Protein AF-A0A7X8KUY3-F1 (afdb_monomer_lite)

Sequence (84 aa):
AETSDDEDPIDEDCFYVVSPSGAIGYCGYDGNIDWLFLSDTAPNEDLPLTYQAAPQIKFCPKCGASVVPGARFCGKCGIALRSK

Foldseek 3Di:
DDPDDVPPCLQDDWDWDADPLGFIWIQDNVQFTHGPGDHPSCNPDPDDGGDDDDPPFDADPPPRHTDDPPDQADPPPGDGDDDD

Secondary structure (DSSP, 8-state):
--------TTTT--EEEE-TT--EEEE-TTSBEEEEE--TT-TT----SB-------EE-TTT--EE-TT-SB-TTT--B----

pLDDT: mean 80.37, std 14.56, range [39.25, 95.12]

Structure (mmCIF, N/CA/C/O backbone):
data_AF-A0A7X8KUY3-F1
#
_entry.id   AF-A0A7X8KUY3-F1
#
loop_
_atom_site.group_PDB
_atom_site.id
_atom_site.type_symbol
_atom_site.label_atom_id
_atom_site.label_alt_id
_atom_site.label_comp_id
_atom_site.label_asym_id
_atom_site.label_entity_id
_atom_site.label_seq_id
_atom_site.pdbx_PDB_ins_code
_atom_site.Cartn_x
_atom_site.Cartn_y
_atom_site.Cartn_z
_atom_site.occupancy
_atom_site.B_iso_or_equiv
_atom_site.auth_seq_id
_atom_site.auth_comp_id
_atom_site.auth_asym_id
_atom_site.auth_atom_id
_atom_site.pdbx_PDB_model_num
ATOM 1 N N . ALA A 1 1 ? -4.137 -8.655 -29.638 1.00 39.25 1 ALA A N 1
ATOM 2 C CA . ALA A 1 1 ? -3.881 -7.371 -28.970 1.00 39.25 1 ALA A CA 1
ATOM 3 C C . ALA A 1 1 ? -3.153 -7.723 -27.696 1.00 39.25 1 ALA A C 1
ATOM 5 O O . ALA A 1 1 ? -3.764 -8.263 -26.784 1.00 39.25 1 ALA A O 1
ATOM 6 N N . GLU A 1 2 ? -1.837 -7.597 -27.732 1.00 41.38 2 GLU A N 1
ATOM 7 C CA . GLU A 1 2 ? -0.965 -7.886 -26.603 1.00 41.38 2 GLU A CA 1
ATOM 8 C C . GLU A 1 2 ? -0.622 -6.520 -26.020 1.00 41.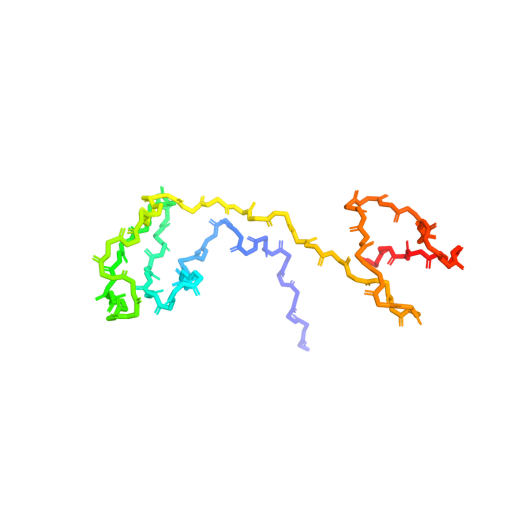38 2 GLU A C 1
ATOM 10 O O . GLU A 1 2 ? -0.003 -5.704 -26.695 1.00 41.38 2 GLU A O 1
ATOM 15 N N . THR A 1 3 ? -1.143 -6.218 -24.834 1.00 45.03 3 THR A N 1
ATOM 16 C CA . THR A 1 3 ? -0.724 -5.050 -24.058 1.00 45.03 3 THR A CA 1
ATOM 17 C C . THR A 1 3 ? 0.351 -5.543 -23.104 1.00 45.03 3 THR A C 1
ATOM 19 O O . THR A 1 3 ? 0.050 -6.004 -22.006 1.00 45.03 3 THR A O 1
ATOM 22 N N . SER A 1 4 ? 1.580 -5.559 -23.602 1.00 60.62 4 SER A N 1
ATOM 23 C CA . SER A 1 4 ? 2.790 -5.691 -22.800 1.00 60.62 4 SER A CA 1
ATOM 24 C C . SER A 1 4 ? 3.651 -4.522 -23.239 1.00 60.62 4 SER A C 1
ATOM 26 O O . SER A 1 4 ? 4.410 -4.646 -24.199 1.00 60.62 4 SER A O 1
ATOM 28 N N . ASP A 1 5 ? 3.432 -3.357 -22.636 1.00 50.19 5 ASP A N 1
ATOM 29 C CA . ASP A 1 5 ? 4.601 -2.543 -22.360 1.00 50.19 5 ASP A CA 1
ATOM 30 C C . ASP A 1 5 ? 5.115 -3.012 -20.992 1.00 50.19 5 ASP A C 1
ATOM 32 O O . ASP A 1 5 ? 4.356 -3.339 -20.077 1.00 50.19 5 ASP A O 1
ATOM 36 N N . ASP A 1 6 ? 6.413 -3.267 -20.971 1.00 56.47 6 ASP A N 1
ATOM 37 C CA . ASP A 1 6 ? 7.218 -3.554 -19.793 1.00 56.47 6 ASP A CA 1
ATOM 38 C C . ASP A 1 6 ? 7.690 -2.193 -19.243 1.00 56.47 6 ASP A C 1
ATOM 40 O O . ASP A 1 6 ? 8.874 -2.014 -18.966 1.00 56.47 6 ASP A O 1
ATOM 44 N N . GLU A 1 7 ? 6.802 -1.195 -19.164 1.00 58.12 7 GLU A N 1
ATOM 45 C CA . GLU A 1 7 ? 7.139 0.048 -18.478 1.00 58.12 7 GLU A CA 1
ATOM 46 C C . GLU A 1 7 ? 7.041 -0.228 -16.975 1.00 58.12 7 GLU A C 1
ATOM 48 O O . GLU A 1 7 ? 6.013 -0.666 -16.446 1.00 58.12 7 GLU A O 1
ATOM 53 N N . ASP A 1 8 ? 8.163 -0.056 -16.280 1.00 53.53 8 ASP A N 1
ATOM 54 C CA . ASP A 1 8 ? 8.186 -0.096 -14.827 1.00 53.53 8 ASP A CA 1
ATOM 55 C C . ASP A 1 8 ? 7.312 1.087 -14.359 1.00 53.53 8 ASP A C 1
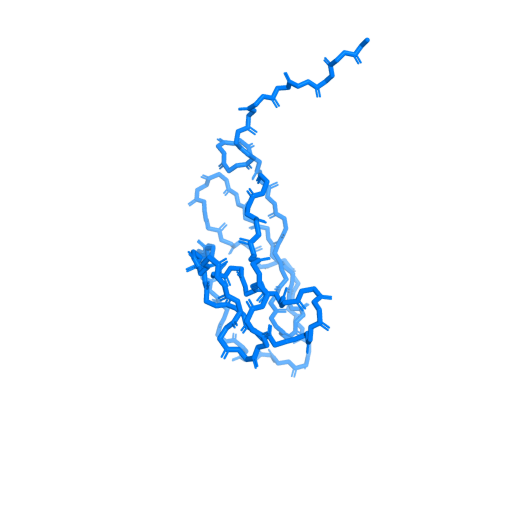ATOM 57 O O . ASP A 1 8 ? 7.641 2.236 -14.664 1.00 53.53 8 ASP A O 1
ATOM 61 N N . PRO A 1 9 ? 6.177 0.866 -13.663 1.00 53.47 9 PRO A N 1
ATOM 62 C CA . PRO A 1 9 ? 5.193 1.920 -13.366 1.00 53.47 9 PRO A CA 1
ATOM 63 C C . PRO A 1 9 ? 5.743 3.029 -12.453 1.00 53.47 9 PRO A C 1
ATOM 65 O O . PRO A 1 9 ? 5.018 3.930 -12.042 1.00 53.47 9 PRO A O 1
ATOM 68 N N . ILE A 1 10 ? 7.016 2.944 -12.072 1.00 53.09 10 ILE A N 1
ATOM 69 C CA . ILE A 1 10 ? 7.711 3.916 -11.243 1.00 53.09 10 ILE A CA 1
ATOM 70 C C . ILE A 1 10 ? 8.328 5.043 -12.094 1.00 53.09 10 ILE A C 1
ATOM 72 O O . ILE A 1 10 ? 8.600 6.108 -11.543 1.00 53.09 10 ILE A O 1
ATOM 76 N N . ASP A 1 11 ? 8.547 4.846 -13.402 1.00 51.09 11 ASP A N 1
ATOM 77 C CA . ASP A 1 11 ? 9.298 5.812 -14.221 1.00 51.09 11 ASP A CA 1
ATOM 78 C C . ASP A 1 11 ? 8.427 6.915 -14.873 1.00 51.09 11 ASP A C 1
ATOM 80 O O . ASP A 1 11 ? 8.973 7.963 -15.223 1.00 51.09 11 ASP A O 1
ATOM 84 N N . GLU A 1 12 ? 7.089 6.774 -14.953 1.00 58.91 12 GLU A N 1
ATOM 85 C CA . GLU A 1 12 ? 6.204 7.809 -15.543 1.00 58.91 12 GLU A CA 1
ATOM 86 C C . GLU A 1 12 ? 4.840 8.067 -14.855 1.00 58.91 12 GLU A C 1
ATOM 88 O O . GLU A 1 12 ? 4.109 8.953 -15.301 1.00 58.91 12 GLU A O 1
ATOM 93 N N . ASP A 1 13 ? 4.476 7.408 -13.749 1.00 65.25 13 ASP A N 1
ATOM 94 C CA . ASP A 1 13 ? 3.125 7.567 -13.185 1.00 65.25 13 ASP A CA 1
ATOM 95 C C . ASP A 1 13 ? 3.097 8.387 -11.893 1.00 65.25 13 ASP A C 1
ATOM 97 O O . ASP A 1 13 ? 3.581 7.978 -10.840 1.00 65.25 13 ASP A O 1
ATOM 101 N N . CYS A 1 14 ? 2.440 9.547 -11.941 1.00 81.88 14 CYS A N 1
ATOM 102 C CA . CYS A 1 14 ? 1.971 10.201 -10.725 1.00 81.88 14 CYS A CA 1
ATOM 103 C C . CYS A 1 14 ? 0.875 9.347 -10.075 1.00 81.88 14 CYS A 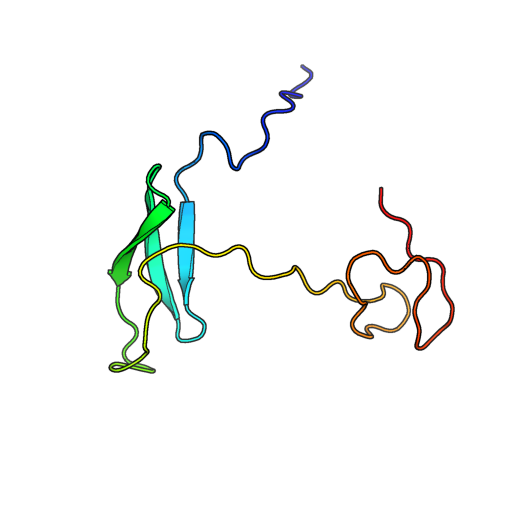C 1
ATOM 105 O O . CYS A 1 14 ? -0.056 8.898 -10.748 1.00 81.88 14 CYS A O 1
ATOM 107 N N . PHE A 1 15 ? 0.921 9.167 -8.758 1.00 86.88 15 PHE A N 1
ATOM 108 C CA . PHE A 1 15 ? -0.014 8.292 -8.046 1.00 86.88 15 PHE A CA 1
ATOM 109 C C . PHE A 1 15 ? -0.551 8.935 -6.772 1.00 86.88 15 PHE A C 1
ATOM 111 O O . PHE A 1 15 ? 0.054 9.828 -6.184 1.00 86.88 15 PHE A O 1
ATOM 118 N N . TYR A 1 16 ? -1.705 8.456 -6.316 1.00 89.75 16 TYR A N 1
ATOM 119 C CA . TYR A 1 16 ? -2.258 8.853 -5.025 1.00 89.75 16 TYR A CA 1
ATOM 120 C C . TYR A 1 16 ? -1.733 7.949 -3.911 1.00 89.75 16 TYR A C 1
ATOM 122 O O . TYR A 1 16 ? -1.620 6.733 -4.075 1.00 89.75 16 TYR A O 1
ATOM 130 N N . VAL A 1 17 ? -1.468 8.542 -2.751 1.00 89.25 17 VAL A N 1
ATOM 131 C CA . VAL A 1 17 ? -1.050 7.847 -1.529 1.00 89.25 17 VAL A CA 1
ATOM 132 C C . VAL A 1 17 ? -2.071 8.048 -0.424 1.00 89.25 17 VAL A C 1
ATOM 134 O O . VAL A 1 17 ? -2.739 9.080 -0.357 1.00 89.25 17 VAL A O 1
ATOM 137 N N . VAL A 1 18 ? -2.173 7.056 0.459 1.00 90.19 18 VAL A N 1
ATOM 138 C CA . VAL A 1 18 ? -3.047 7.104 1.631 1.00 90.19 18 VAL A CA 1
ATOM 139 C C . VAL A 1 18 ? -2.212 6.837 2.881 1.00 90.19 18 VAL A C 1
ATOM 141 O O . VAL A 1 18 ? -1.516 5.821 2.947 1.00 90.19 18 VAL A O 1
ATOM 144 N N . SER A 1 19 ? -2.251 7.747 3.857 1.00 88.81 19 SER A N 1
ATOM 145 C CA . SER A 1 19 ? -1.570 7.559 5.145 1.00 88.81 19 SER A CA 1
ATOM 146 C C . SER A 1 19 ? -2.259 6.469 5.981 1.00 88.81 19 SER A C 1
ATOM 148 O O . SER A 1 19 ? -3.434 6.168 5.752 1.00 88.81 19 SER A O 1
ATOM 150 N N . PRO A 1 20 ? -1.586 5.884 6.990 1.00 86.94 20 PRO A N 1
ATOM 151 C CA . PRO A 1 20 ? -2.216 4.934 7.910 1.00 86.94 20 PRO A CA 1
ATOM 152 C C . PRO A 1 20 ? -3.463 5.488 8.610 1.00 86.94 20 PRO A C 1
ATOM 154 O O . PRO A 1 20 ? -4.394 4.729 8.881 1.00 86.94 20 PRO A O 1
ATOM 157 N N . SER A 1 21 ? -3.499 6.799 8.874 1.00 89.56 21 SER A N 1
ATOM 158 C CA . SER A 1 21 ? -4.658 7.461 9.487 1.00 89.56 21 SER A CA 1
ATOM 159 C C . SER A 1 21 ? -5.704 7.940 8.471 1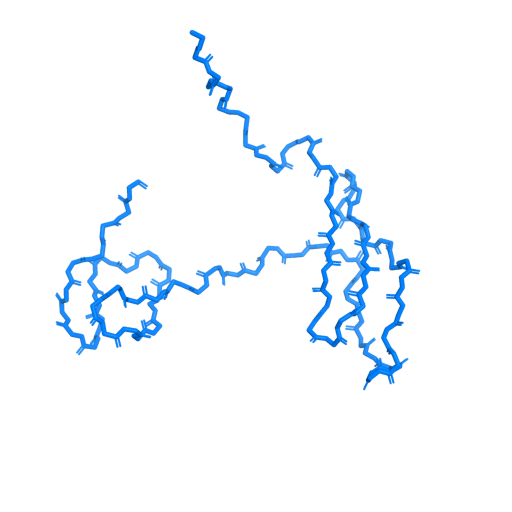.00 89.56 21 SER A C 1
ATOM 161 O O . SER A 1 21 ? -6.746 8.471 8.863 1.00 89.56 21 SER A O 1
ATOM 163 N N . GLY A 1 22 ? -5.463 7.726 7.174 1.00 89.00 22 GLY A N 1
ATOM 164 C CA . GLY A 1 22 ? -6.414 7.969 6.091 1.00 89.00 22 GLY A CA 1
ATOM 165 C C . GLY A 1 22 ? -6.301 9.330 5.404 1.00 89.00 22 GLY A C 1
ATOM 166 O O . GLY A 1 22 ? -7.212 9.688 4.659 1.00 89.00 22 GLY A O 1
ATOM 167 N N . ALA A 1 23 ? -5.229 10.097 5.630 1.00 92.38 23 ALA A N 1
ATOM 168 C CA . ALA A 1 23 ? -4.951 11.280 4.815 1.00 92.38 23 ALA A CA 1
ATOM 169 C C . ALA A 1 23 ? -4.690 10.851 3.362 1.00 92.38 23 ALA A C 1
ATOM 171 O O . ALA A 1 23 ? -4.144 9.772 3.133 1.00 92.38 23 ALA A O 1
ATOM 172 N N . ILE A 1 24 ? -5.075 11.675 2.387 1.00 91.75 24 ILE A N 1
ATOM 173 C CA . ILE A 1 24 ? -4.901 11.387 0.956 1.00 91.75 24 ILE A CA 1
ATOM 174 C C . ILE A 1 24 ? -3.979 12.442 0.353 1.00 91.75 24 ILE A C 1
ATOM 176 O O . ILE A 1 24 ? -4.239 13.643 0.468 1.00 91.75 24 ILE A O 1
ATOM 180 N N . GLY A 1 25 ? -2.913 11.985 -0.297 1.00 91.31 25 GLY A N 1
ATOM 181 C CA . GLY A 1 25 ? -1.922 12.826 -0.958 1.00 91.31 25 GLY A CA 1
ATOM 182 C C . GLY A 1 25 ? -1.702 12.422 -2.408 1.00 91.31 25 GLY A C 1
ATOM 183 O O . GLY A 1 25 ? -2.067 11.321 -2.823 1.00 91.31 25 GLY A O 1
ATOM 184 N N . TYR A 1 26 ? -1.118 13.325 -3.179 1.00 90.88 26 TYR A N 1
ATOM 185 C CA . TYR A 1 26 ? -0.708 13.106 -4.559 1.00 90.88 26 TYR A CA 1
ATOM 186 C C . TYR A 1 26 ? 0.815 13.118 -4.632 1.00 90.88 26 TYR A C 1
ATOM 188 O O . TYR A 1 26 ? 1.439 14.068 -4.171 1.00 90.88 26 TYR A O 1
ATOM 196 N N . CYS A 1 27 ? 1.401 12.058 -5.180 1.00 89.50 27 CYS A N 1
ATOM 197 C CA . CYS A 1 27 ? 2.826 11.975 -5.450 1.00 89.50 27 CYS A CA 1
ATOM 198 C C . CYS A 1 27 ? 3.082 12.351 -6.911 1.00 89.50 27 CYS A C 1
ATOM 200 O O . CYS A 1 27 ? 2.631 11.647 -7.820 1.00 89.50 27 CYS A O 1
ATOM 202 N N . GLY A 1 28 ? 3.782 13.467 -7.119 1.00 83.06 28 GLY A N 1
ATOM 203 C CA . GLY A 1 28 ? 4.205 13.930 -8.438 1.00 83.06 28 GLY A CA 1
ATOM 204 C C . GLY A 1 28 ? 5.495 13.263 -8.924 1.00 83.06 28 GLY A C 1
ATOM 205 O O . GLY A 1 28 ? 6.103 12.451 -8.225 1.00 83.06 28 GLY A O 1
ATOM 206 N N . TYR A 1 29 ? 5.941 13.652 -10.120 1.00 77.88 29 TYR A N 1
ATOM 207 C CA . TYR A 1 29 ? 7.182 13.166 -10.747 1.00 77.88 29 TYR A CA 1
ATOM 208 C C . TYR A 1 29 ? 8.450 13.460 -9.931 1.00 77.88 29 TYR A C 1
ATOM 210 O O . TYR A 1 29 ? 9.478 12.815 -10.104 1.00 77.88 29 TYR A O 1
ATOM 218 N N . ASP A 1 30 ? 8.397 14.451 -9.045 1.00 80.25 30 ASP A N 1
ATOM 219 C CA . ASP A 1 30 ? 9.481 14.829 -8.142 1.00 80.25 30 ASP A CA 1
ATOM 220 C C . ASP A 1 30 ? 9.521 13.979 -6.859 1.00 80.25 30 ASP A C 1
ATOM 222 O O . ASP A 1 30 ? 10.359 14.213 -5.987 1.00 80.25 30 ASP A O 1
ATOM 226 N N . GLY A 1 31 ? 8.626 12.990 -6.734 1.00 80.12 31 GLY A N 1
ATOM 227 C CA . GLY A 1 31 ? 8.544 12.078 -5.593 1.00 80.12 31 GLY A CA 1
ATOM 228 C C . GLY A 1 31 ? 7.999 12.725 -4.317 1.00 80.12 31 GLY A C 1
ATOM 229 O O . GLY A 1 31 ? 7.853 12.039 -3.302 1.00 80.12 31 GLY A O 1
ATOM 230 N N . ASN A 1 32 ? 7.700 14.026 -4.345 1.00 88.25 32 ASN A N 1
ATOM 231 C CA . ASN A 1 32 ? 7.099 14.732 -3.224 1.00 88.25 32 ASN A CA 1
ATOM 232 C C . ASN A 1 32 ? 5.599 14.461 -3.156 1.00 88.25 32 ASN A C 1
ATOM 234 O O . ASN A 1 32 ? 4.932 14.262 -4.172 1.00 88.25 32 ASN A O 1
ATOM 238 N N . ILE A 1 33 ? 5.093 14.441 -1.927 1.00 90.75 33 ILE A N 1
ATOM 239 C CA . ILE A 1 33 ? 3.691 14.195 -1.627 1.00 90.75 33 ILE A CA 1
ATOM 240 C C . ILE A 1 33 ? 3.024 15.521 -1.274 1.00 90.75 33 ILE A C 1
ATOM 242 O O . ILE A 1 33 ? 3.286 16.103 -0.219 1.00 90.75 33 ILE A O 1
ATOM 246 N N . ASP A 1 34 ? 2.090 15.943 -2.115 1.00 92.00 34 ASP A N 1
ATOM 247 C CA . ASP A 1 34 ? 1.155 17.020 -1.817 1.00 92.00 34 ASP A CA 1
ATOM 248 C C . ASP A 1 34 ? -0.084 16.444 -1.123 1.00 92.00 34 ASP A C 1
ATOM 250 O O . ASP A 1 34 ? -0.910 15.763 -1.738 1.00 92.00 34 ASP A O 1
ATOM 254 N N . TRP A 1 35 ? -0.233 16.695 0.179 1.00 92.00 35 TRP A N 1
ATOM 255 C CA . TRP A 1 35 ? -1.382 16.218 0.955 1.00 92.00 35 TRP A CA 1
ATOM 256 C C . TRP A 1 35 ? -2.628 17.063 0.675 1.00 92.00 35 TRP A C 1
ATOM 258 O O . TRP A 1 35 ? -2.715 18.225 1.069 1.00 92.00 35 TRP A O 1
ATOM 268 N N . LEU A 1 36 ? -3.606 16.461 -0.003 1.00 91.88 36 LEU A N 1
ATOM 269 C CA . LEU A 1 36 ? -4.830 17.127 -0.457 1.00 91.88 36 LEU A CA 1
ATOM 270 C C . LEU A 1 36 ? -5.939 17.081 0.599 1.00 91.88 36 LEU A C 1
ATOM 272 O O . LEU A 1 36 ? -6.715 18.028 0.725 1.00 91.88 36 LEU A O 1
ATOM 276 N N . PHE A 1 37 ? -6.013 15.985 1.361 1.00 90.50 37 PHE A N 1
ATOM 277 C CA . PHE A 1 37 ? -7.014 15.781 2.407 1.00 90.50 37 PHE A CA 1
ATOM 278 C C . PHE A 1 37 ? -6.359 15.236 3.676 1.00 90.50 37 PHE A C 1
ATOM 280 O O . PHE A 1 37 ? -5.733 14.178 3.644 1.00 90.50 37 PHE A O 1
ATOM 287 N N . LEU A 1 38 ? -6.536 15.935 4.799 1.00 88.62 38 LEU A N 1
ATOM 288 C CA . LEU A 1 38 ? -6.108 15.476 6.123 1.00 88.62 38 LEU A CA 1
ATOM 289 C C . LEU A 1 38 ? -7.264 14.751 6.823 1.00 88.62 38 LEU A C 1
ATOM 291 O O . LEU A 1 38 ? -8.421 15.144 6.687 1.00 88.62 38 LEU A O 1
ATOM 295 N N . SER A 1 39 ? -6.951 13.689 7.565 1.00 85.06 39 SER A N 1
ATOM 296 C CA . SER A 1 39 ? -7.937 12.923 8.334 1.00 85.06 39 SER A CA 1
ATOM 297 C C . SER A 1 39 ? -8.146 13.533 9.719 1.00 85.06 39 SER A C 1
ATOM 299 O O . SER A 1 39 ? -7.184 13.741 10.458 1.00 85.06 39 SER A O 1
ATOM 301 N N . ASP A 1 40 ? -9.404 13.723 10.125 1.00 85.12 40 ASP A N 1
ATOM 302 C CA . ASP A 1 40 ? -9.760 14.163 11.487 1.00 85.12 40 ASP A CA 1
ATOM 303 C C . ASP A 1 40 ? -9.404 13.124 12.566 1.00 85.12 40 ASP A C 1
ATOM 305 O O . ASP A 1 40 ? -9.394 13.424 13.760 1.00 85.12 40 ASP A O 1
ATOM 309 N N . THR A 1 41 ? -9.101 11.890 12.157 1.00 82.94 41 THR A N 1
ATOM 310 C CA . THR A 1 41 ? -8.743 10.791 13.066 1.00 82.94 41 THR A CA 1
ATOM 311 C C . THR A 1 41 ? -7.365 11.001 13.703 1.00 82.94 41 THR A C 1
ATOM 313 O O . THR A 1 41 ? -7.121 10.524 14.811 1.00 82.94 41 THR A O 1
ATOM 316 N N . ALA A 1 42 ? -6.472 11.725 13.021 1.00 80.00 42 ALA A N 1
ATOM 317 C CA . ALA A 1 42 ? -5.133 12.062 13.498 1.00 80.00 42 ALA A CA 1
ATOM 318 C C . ALA A 1 42 ? -4.697 13.430 12.927 1.00 80.00 42 ALA A C 1
ATOM 320 O O . ALA A 1 42 ? -3.890 13.492 12.000 1.00 80.00 42 ALA A O 1
ATOM 321 N N . PRO A 1 43 ? -5.208 14.548 13.475 1.00 73.31 43 PRO A N 1
ATOM 322 C CA . PRO A 1 43 ? -4.973 15.895 12.935 1.00 73.31 43 PRO A CA 1
ATOM 323 C C . PRO A 1 43 ? -3.518 16.378 13.072 1.00 73.31 43 PRO A C 1
ATOM 325 O O . PRO A 1 43 ? -3.159 17.433 12.559 1.00 73.31 43 PRO A O 1
ATOM 328 N N . ASN A 1 44 ? -2.689 15.630 13.797 1.00 79.12 44 ASN A N 1
ATOM 329 C CA . ASN A 1 44 ? -1.278 15.892 14.055 1.00 79.12 44 ASN A CA 1
ATOM 330 C C . ASN A 1 44 ? -0.378 14.717 13.630 1.00 79.12 44 ASN A C 1
ATOM 332 O O . ASN A 1 44 ? 0.702 14.543 14.195 1.00 79.12 44 ASN A O 1
ATOM 336 N N . GLU A 1 45 ? -0.829 13.892 12.681 1.00 79.69 45 GLU A N 1
ATOM 337 C CA . GLU A 1 45 ? 0.011 12.865 12.063 1.00 79.69 45 GLU A CA 1
ATOM 338 C C . GLU A 1 45 ? 1.215 13.521 11.366 1.00 79.69 45 GLU A C 1
ATOM 340 O O . GLU A 1 45 ? 1.061 14.465 10.590 1.00 79.69 45 GLU A O 1
ATOM 345 N N . ASP A 1 46 ? 2.421 13.027 11.656 1.00 85.56 46 ASP A N 1
ATOM 346 C CA . ASP A 1 46 ? 3.641 13.425 10.950 1.00 85.56 46 ASP A CA 1
ATOM 347 C C . ASP A 1 46 ? 3.637 12.754 9.573 1.00 85.56 46 ASP A C 1
ATOM 349 O O . ASP A 1 46 ? 3.986 11.581 9.421 1.00 85.56 46 ASP A O 1
ATOM 353 N N . LEU A 1 47 ? 3.115 13.474 8.582 1.00 85.69 47 LEU A N 1
ATOM 354 C CA . LEU A 1 47 ? 2.978 12.969 7.226 1.00 85.69 47 LEU A CA 1
ATOM 355 C C . LEU A 1 47 ? 4.296 13.146 6.454 1.00 85.69 47 LEU A C 1
ATOM 357 O O . LEU A 1 47 ? 4.851 14.248 6.437 1.00 85.69 47 LEU A O 1
ATOM 361 N N . PRO A 1 48 ? 4.798 12.096 5.778 1.00 87.56 48 PRO A N 1
ATOM 362 C CA . PRO A 1 48 ? 6.030 12.195 5.010 1.00 87.56 48 PRO A CA 1
ATOM 363 C C . PRO A 1 48 ? 5.856 13.160 3.832 1.00 87.56 48 PRO A C 1
ATOM 365 O O . PRO A 1 48 ? 4.822 13.164 3.161 1.00 87.56 48 PRO A O 1
ATOM 368 N N . LEU A 1 49 ? 6.893 13.958 3.572 1.00 86.38 49 LEU A N 1
ATOM 369 C CA . LEU A 1 49 ? 6.923 14.920 2.465 1.00 86.38 49 LEU A CA 1
ATOM 370 C C . LEU A 1 49 ? 7.293 14.270 1.123 1.00 86.38 49 LEU A C 1
ATOM 372 O O . LEU A 1 49 ? 7.044 14.842 0.071 1.00 86.38 49 LEU A O 1
ATOM 376 N N . THR A 1 50 ? 7.869 13.070 1.156 1.00 85.94 50 THR A N 1
ATOM 377 C CA . THR A 1 50 ? 8.353 12.345 -0.023 1.00 85.94 50 THR A CA 1
ATOM 378 C C . THR A 1 50 ? 7.911 10.892 0.076 1.00 85.94 50 THR A C 1
ATOM 380 O O . THR A 1 50 ? 7.895 10.315 1.169 1.00 85.94 50 THR A O 1
ATOM 383 N N . TYR A 1 51 ? 7.538 10.283 -1.047 1.00 81.38 51 TYR A N 1
ATOM 384 C CA . TYR A 1 51 ? 7.159 8.878 -1.068 1.00 81.38 51 TYR A CA 1
ATOM 385 C C . TYR A 1 51 ? 8.370 7.977 -0.843 1.00 81.38 51 TYR A C 1
ATOM 387 O O . TYR A 1 51 ? 9.404 8.100 -1.498 1.00 81.38 51 TYR A O 1
ATOM 395 N N . GLN A 1 52 ? 8.210 7.015 0.062 1.00 73.19 52 GLN A N 1
ATOM 396 C CA . GLN A 1 52 ? 9.171 5.945 0.256 1.00 73.19 52 GLN A CA 1
ATOM 397 C C . GLN A 1 52 ? 8.456 4.610 0.093 1.00 73.19 52 GLN A C 1
ATOM 399 O O . GLN A 1 52 ? 7.531 4.294 0.845 1.00 73.19 52 GLN A O 1
ATOM 404 N N . ALA A 1 53 ? 8.895 3.819 -0.888 1.00 68.50 53 ALA A N 1
ATOM 405 C CA . ALA A 1 53 ? 8.361 2.487 -1.122 1.00 68.50 53 ALA A CA 1
ATOM 406 C C . ALA A 1 53 ? 8.534 1.638 0.145 1.00 68.50 53 ALA A C 1
ATOM 408 O O . ALA A 1 53 ? 9.645 1.245 0.517 1.00 68.50 53 ALA A O 1
ATOM 409 N N . ALA A 1 54 ? 7.425 1.373 0.835 1.00 65.69 54 ALA A N 1
ATOM 410 C CA . ALA A 1 54 ? 7.441 0.488 1.981 1.00 65.69 54 ALA A CA 1
ATOM 411 C C . ALA A 1 54 ? 7.752 -0.939 1.500 1.00 65.69 54 ALA A C 1
ATOM 413 O O . ALA A 1 54 ? 7.216 -1.378 0.474 1.00 65.69 54 ALA A O 1
ATOM 414 N N . PRO A 1 55 ? 8.591 -1.700 2.224 1.00 65.88 55 PRO A N 1
ATOM 415 C CA . PRO A 1 55 ? 8.832 -3.091 1.883 1.00 65.88 55 PRO A CA 1
ATOM 416 C C . PRO A 1 55 ? 7.504 -3.856 1.916 1.00 65.88 55 PRO A C 1
ATOM 418 O O . PRO A 1 55 ? 6.862 -3.972 2.959 1.00 65.88 55 PRO A O 1
ATOM 421 N N . GLN A 1 56 ? 7.096 -4.382 0.760 1.00 67.75 56 GLN A N 1
ATOM 422 C CA . GLN A 1 56 ? 5.881 -5.179 0.613 1.00 67.75 56 GLN A CA 1
ATOM 423 C C . GLN A 1 56 ? 6.012 -6.449 1.466 1.00 67.75 56 GLN A C 1
ATOM 425 O O . GLN A 1 56 ? 6.741 -7.384 1.114 1.00 67.75 56 GLN A O 1
ATOM 430 N N . ILE A 1 57 ? 5.324 -6.484 2.610 1.00 76.50 57 ILE A N 1
ATOM 431 C CA . ILE A 1 57 ? 5.288 -7.667 3.470 1.00 76.50 57 ILE A CA 1
ATOM 432 C C . ILE A 1 57 ? 4.470 -8.730 2.744 1.00 76.50 57 ILE A C 1
ATOM 434 O O . ILE A 1 57 ? 3.251 -8.633 2.621 1.00 76.50 57 ILE A O 1
ATOM 438 N N . LYS A 1 58 ? 5.147 -9.771 2.261 1.00 84.19 58 LYS A N 1
ATOM 439 C CA . LYS A 1 58 ? 4.475 -10.923 1.660 1.00 84.19 58 LYS A CA 1
ATOM 440 C C . LYS A 1 58 ? 3.977 -11.842 2.768 1.00 84.19 58 LYS A C 1
ATOM 442 O O . LYS A 1 58 ? 4.657 -12.048 3.771 1.00 84.19 58 LYS A O 1
ATOM 447 N N . PHE A 1 59 ? 2.812 -12.440 2.567 1.00 90.69 59 PHE A N 1
ATOM 448 C CA . PHE A 1 59 ? 2.293 -13.472 3.457 1.00 90.69 59 PHE A CA 1
ATOM 449 C C . PHE A 1 59 ? 2.410 -14.841 2.800 1.00 90.69 59 PHE A C 1
ATOM 451 O O . PHE A 1 59 ? 2.261 -14.999 1.589 1.00 90.69 59 PHE A O 1
ATOM 458 N N . CYS A 1 60 ? 2.698 -15.855 3.609 1.00 92.44 60 CYS A N 1
ATOM 459 C CA . CYS A 1 60 ? 2.770 -17.227 3.149 1.00 92.44 60 CYS A CA 1
ATOM 460 C C . CYS A 1 60 ? 1.375 -17.692 2.700 1.00 92.44 60 CYS A C 1
ATOM 462 O O . CYS A 1 60 ? 0.466 -17.719 3.533 1.00 92.44 60 CYS A O 1
ATOM 464 N N . PRO A 1 61 ? 1.200 -18.168 1.455 1.00 90.12 61 PRO A N 1
ATOM 465 C CA . PRO A 1 61 ? -0.112 -18.573 0.949 1.00 90.12 61 PRO A CA 1
ATOM 466 C C . PRO A 1 61 ? -0.672 -19.818 1.651 1.00 90.12 61 PRO A C 1
ATOM 468 O O . PRO A 1 61 ? -1.865 -20.082 1.579 1.00 90.12 61 PRO A O 1
ATOM 471 N N . LYS A 1 62 ? 0.176 -20.600 2.334 1.00 93.44 62 LYS A N 1
ATOM 472 C CA . LYS A 1 62 ? -0.249 -21.811 3.051 1.00 93.44 62 LYS A CA 1
ATOM 473 C C . LYS A 1 62 ? -0.659 -21.550 4.497 1.00 93.44 62 LYS A C 1
ATOM 475 O O . LYS A 1 62 ? -1.579 -22.191 4.984 1.00 93.44 62 LYS A O 1
ATOM 480 N N . CYS A 1 63 ? 0.069 -20.695 5.216 1.00 95.00 63 CYS A N 1
ATOM 481 C CA . CYS A 1 63 ? -0.111 -20.541 6.665 1.00 95.00 63 CYS A CA 1
ATOM 482 C C . CYS A 1 63 ? -0.356 -19.101 7.129 1.00 95.00 63 CYS A C 1
ATOM 484 O O . CYS A 1 63 ? -0.488 -18.883 8.330 1.00 95.00 63 CYS A O 1
ATOM 486 N N . GLY A 1 64 ? -0.353 -18.125 6.217 1.00 91.56 64 GLY A N 1
ATOM 487 C CA . GLY A 1 64 ? -0.593 -16.712 6.520 1.00 91.56 64 GLY A CA 1
ATOM 488 C C . GLY A 1 64 ? 0.514 -16.018 7.316 1.00 91.56 64 GLY A C 1
ATOM 489 O O . GLY A 1 64 ? 0.370 -14.854 7.661 1.00 91.56 64 GLY A O 1
ATOM 490 N N . ALA A 1 65 ? 1.623 -16.697 7.629 1.00 93.06 65 ALA A N 1
ATOM 491 C CA . ALA A 1 65 ? 2.749 -16.059 8.308 1.00 93.06 65 ALA A CA 1
ATOM 492 C C . ALA A 1 65 ? 3.388 -14.991 7.414 1.00 93.06 65 ALA A C 1
ATOM 494 O O . ALA A 1 65 ? 3.508 -15.206 6.206 1.00 93.06 65 ALA A O 1
ATOM 495 N N . SER A 1 66 ? 3.843 -13.886 8.005 1.00 90.81 66 SER A N 1
ATOM 496 C CA . SER A 1 66 ? 4.670 -12.915 7.293 1.00 90.81 66 SER A CA 1
ATOM 497 C C . SER A 1 66 ? 5.959 -13.574 6.802 1.00 90.81 66 SER A C 1
ATOM 499 O O . SER A 1 66 ? 6.530 -14.471 7.432 1.00 90.81 66 SER A O 1
ATOM 501 N N . VAL A 1 67 ? 6.386 -13.155 5.621 1.00 91.25 67 VAL A N 1
ATOM 502 C CA . VAL A 1 67 ? 7.546 -13.676 4.914 1.00 91.25 67 VAL A CA 1
ATOM 503 C C . VAL A 1 67 ? 8.526 -12.534 4.720 1.00 91.25 67 VAL A C 1
ATOM 505 O O . VAL A 1 67 ? 8.160 -11.457 4.253 1.00 91.25 67 VAL A O 1
ATOM 508 N N . VAL A 1 68 ? 9.791 -12.801 5.037 1.00 84.50 68 VAL A N 1
ATOM 509 C CA . VAL A 1 68 ? 10.890 -11.877 4.757 1.00 84.50 68 VAL A CA 1
ATOM 510 C C . VAL A 1 68 ? 11.056 -11.731 3.237 1.00 84.50 68 VAL A C 1
ATOM 512 O O . VAL A 1 68 ? 11.130 -12.753 2.544 1.00 84.50 68 VAL A O 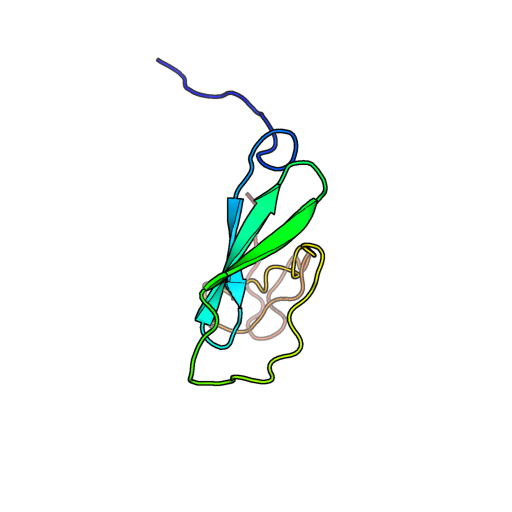1
ATOM 515 N N . PRO A 1 69 ? 11.143 -10.503 2.696 1.00 81.38 69 PRO A N 1
ATOM 516 C CA . PRO A 1 69 ? 11.436 -10.287 1.283 1.00 81.38 69 PRO A CA 1
ATOM 517 C C . PRO A 1 69 ? 12.647 -11.116 0.821 1.00 81.38 69 PRO A C 1
ATOM 519 O O . PRO A 1 69 ? 13.675 -11.157 1.490 1.00 81.38 69 PRO A O 1
ATOM 522 N N . GLY A 1 70 ? 12.508 -11.833 -0.297 1.00 82.75 70 GLY A N 1
ATOM 523 C CA . GLY A 1 70 ? 13.558 -12.709 -0.839 1.00 82.75 70 GLY A CA 1
ATOM 524 C C . GLY A 1 70 ? 13.651 -14.116 -0.223 1.00 82.75 70 GLY A C 1
ATOM 525 O O . GLY A 1 70 ? 14.427 -14.941 -0.708 1.00 82.75 70 GLY A O 1
ATOM 526 N N . ALA A 1 71 ? 12.857 -14.451 0.801 1.00 87.94 71 ALA A N 1
ATOM 527 C CA . ALA A 1 71 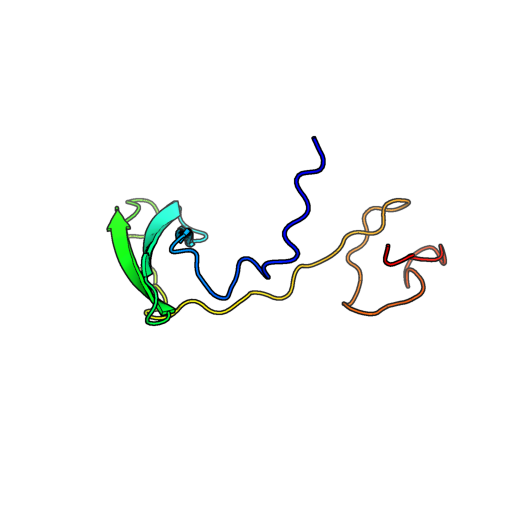? 12.858 -15.797 1.371 1.00 87.94 71 ALA A CA 1
ATOM 528 C C . ALA A 1 71 ? 12.338 -16.846 0.370 1.00 87.94 71 ALA A C 1
ATOM 530 O O . ALA A 1 71 ? 11.215 -16.761 -0.124 1.00 87.94 71 ALA A O 1
ATOM 531 N N . ARG A 1 72 ? 13.139 -17.893 0.127 1.00 90.62 72 ARG A N 1
ATOM 532 C CA . ARG A 1 72 ? 12.780 -19.020 -0.763 1.00 90.62 72 ARG A CA 1
ATOM 533 C C . ARG A 1 72 ? 11.797 -20.003 -0.123 1.00 90.62 72 ARG A C 1
ATOM 535 O O . ARG A 1 72 ? 11.115 -20.741 -0.830 1.00 90.62 72 ARG A O 1
ATOM 542 N N . PHE A 1 73 ? 11.734 -20.031 1.207 1.00 92.56 73 PHE A N 1
ATOM 543 C CA . PHE A 1 73 ? 10.881 -20.926 1.986 1.00 92.56 73 PHE A CA 1
ATOM 544 C C . PHE A 1 73 ? 10.242 -20.176 3.154 1.00 92.56 73 PHE A C 1
ATOM 546 O O . PHE A 1 73 ? 10.831 -19.252 3.714 1.00 92.56 73 PHE A O 1
ATOM 553 N N . CYS A 1 74 ? 9.043 -20.593 3.554 1.00 93.75 74 CYS A N 1
ATOM 554 C CA . CYS A 1 74 ? 8.382 -20.051 4.733 1.00 93.75 74 CYS A CA 1
ATOM 555 C C . CYS A 1 74 ? 9.064 -20.559 6.011 1.00 93.75 74 CYS A C 1
ATOM 557 O O . CYS A 1 74 ? 9.015 -21.755 6.296 1.00 93.75 74 CYS A O 1
ATOM 559 N N . GLY A 1 75 ? 9.593 -19.652 6.836 1.00 91.69 75 GLY A N 1
ATOM 560 C CA . GLY A 1 75 ? 10.224 -20.004 8.116 1.00 91.69 75 GLY A CA 1
ATOM 561 C C . GLY A 1 75 ? 9.287 -20.667 9.137 1.00 91.69 75 GLY A C 1
ATOM 562 O O . GLY A 1 75 ? 9.762 -21.333 10.049 1.00 91.69 75 GLY A O 1
ATOM 563 N N . LYS A 1 76 ? 7.960 -20.533 8.980 1.00 95.06 76 LYS A N 1
ATOM 564 C CA . LYS A 1 76 ? 6.971 -21.131 9.896 1.00 95.06 76 LYS A CA 1
ATOM 565 C C . LYS A 1 76 ? 6.490 -22.521 9.473 1.00 95.06 76 LYS A C 1
ATOM 567 O O . LYS A 1 76 ? 6.243 -23.359 10.329 1.00 95.06 76 LYS A O 1
ATOM 572 N N . CYS A 1 77 ? 6.289 -22.763 8.175 1.00 95.12 77 CYS A N 1
ATOM 573 C CA . CYS A 1 77 ? 5.671 -24.011 7.687 1.00 95.12 77 CYS A CA 1
ATOM 574 C C . CYS A 1 77 ? 6.484 -24.764 6.624 1.00 95.12 77 CYS A C 1
ATOM 576 O O . CYS A 1 77 ? 6.035 -25.804 6.146 1.00 95.12 77 CYS A O 1
ATOM 578 N N . GLY A 1 78 ? 7.639 -24.233 6.217 1.00 93.00 78 GLY A N 1
ATOM 579 C CA . GLY A 1 78 ? 8.575 -24.882 5.299 1.00 93.00 78 GLY A CA 1
ATOM 580 C C . GLY A 1 78 ? 8.162 -24.906 3.825 1.00 93.00 78 GLY A C 1
ATOM 581 O O . GLY A 1 78 ? 8.921 -25.415 3.005 1.00 93.00 78 GLY A O 1
ATOM 582 N N . ILE A 1 79 ? 6.991 -24.372 3.446 1.00 94.25 79 ILE A N 1
ATOM 583 C CA . ILE A 1 79 ? 6.594 -24.366 2.030 1.00 94.25 79 ILE A CA 1
ATOM 584 C C . ILE A 1 79 ? 7.522 -23.477 1.198 1.00 94.25 79 ILE A C 1
ATOM 586 O O . ILE A 1 79 ? 7.930 -22.406 1.648 1.00 94.25 79 ILE A O 1
ATOM 590 N N . ALA A 1 80 ? 7.823 -23.913 -0.024 1.00 93.56 80 ALA A N 1
ATOM 591 C CA . ALA A 1 80 ? 8.554 -23.116 -0.997 1.00 93.56 80 ALA A CA 1
ATOM 592 C C . ALA A 1 80 ? 7.722 -21.903 -1.440 1.00 93.56 80 ALA A C 1
ATOM 594 O O . ALA A 1 80 ? 6.572 -22.042 -1.861 1.00 93.56 80 ALA A O 1
ATOM 595 N N . LEU A 1 81 ? 8.327 -20.723 -1.364 1.00 89.50 81 LEU A N 1
ATOM 596 C CA . LEU A 1 81 ? 7.761 -19.454 -1.795 1.00 89.50 81 LEU A CA 1
ATOM 597 C C . LEU A 1 81 ? 8.380 -19.139 -3.154 1.00 89.50 81 LEU A C 1
ATOM 599 O O . LEU A 1 81 ? 9.556 -18.797 -3.254 1.00 89.50 81 LEU A O 1
ATOM 603 N N . ARG A 1 82 ? 7.617 -19.365 -4.223 1.00 76.88 82 ARG A N 1
ATOM 604 C CA . ARG A 1 82 ? 8.077 -19.101 -5.588 1.00 76.88 82 ARG A CA 1
ATOM 605 C C . ARG A 1 82 ? 7.800 -17.633 -5.904 1.00 76.88 82 ARG A C 1
ATOM 607 O O . ARG A 1 82 ? 6.659 -17.202 -5.768 1.00 76.88 82 ARG A O 1
ATOM 614 N N . SER A 1 83 ? 8.826 -16.887 -6.309 1.00 60.78 83 SER A N 1
ATOM 615 C CA . SER A 1 83 ? 8.618 -15.626 -7.024 1.00 60.78 83 SER A CA 1
ATOM 616 C C . SER A 1 83 ? 8.313 -16.006 -8.467 1.00 60.78 83 SER A C 1
ATOM 618 O O . SER A 1 83 ? 9.096 -16.750 -9.059 1.00 60.78 83 SER A O 1
ATOM 620 N N . LYS A 1 84 ? 7.139 -15.621 -8.963 1.00 50.19 84 LYS A N 1
ATOM 621 C CA . LYS A 1 84 ? 6.871 -15.645 -10.400 1.00 50.19 84 LYS A CA 1
ATOM 622 C C . LYS A 1 84 ? 7.439 -14.371 -11.005 1.00 50.19 84 LYS A C 1
ATOM 624 O O . LYS A 1 84 ? 7.480 -13.375 -10.247 1.00 50.19 84 LYS A O 1
#

Radius of gyration: 17.6 Å; chains: 1; bounding box: 23×42×43 Å